Protein AF-A0A9J5WKZ4-F1 (afdb_monomer)

Mean predicted aligned error: 18.46 Å

Organism: Solanum commersonii (NCBI:txid4109)

Solvent-accessible surface area (backbone atoms only — not comparable to full-atom values): 8424 Å² total; per-residue (Å²): 132,88,80,77,73,78,64,74,86,72,83,77,50,73,68,57,48,50,52,49,53,52,49,47,71,75,38,77,89,52,96,54,50,68,60,52,41,39,68,75,37,74,91,53,53,66,65,58,53,51,51,55,49,50,50,54,52,50,53,50,51,38,58,74,68,64,65,62,78,79,70,85,68,79,76,78,77,79,73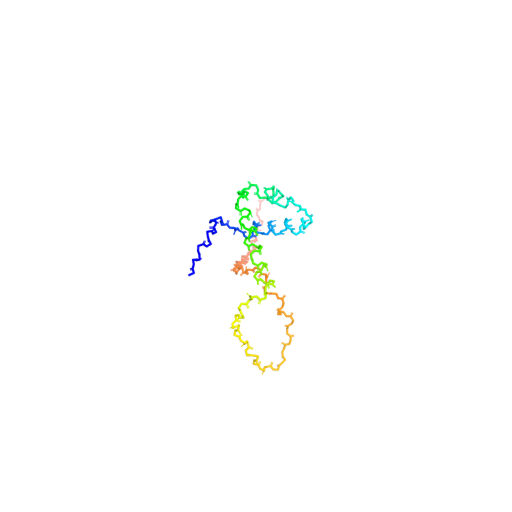,90,67,86,84,80,93,68,92,70,86,85,67,94,85,68,76,88,80,78,83,72,78,76,80,82,77,80,82,80,79,82,78,81,79,81,81,78,87,78,88,134

Foldseek 3Di:
DDPPPPLVPPDDDPVLVVLLVVLCVVQVPDPCSLVSSCVSCVVDDSVNSVSVVVVVVVVVCCVVVVPPPPDPPPPPPPPPDPDDDDVPPPDPPDDDDDPPPDPDDDDDDDDDDDDDDDDD

Secondary structure (DSSP, 8-state):
----------PPPHHHHHHHHHHHHH-TT-TTHHHHHHHH-TTS-HHHHHHHHHHHHHHHHHHHTT--------------------TT-S---S--------------------------

Structure (mmCIF, N/CA/C/O backbone):
data_AF-A0A9J5WKZ4-F1
#
_entry.id   AF-A0A9J5WKZ4-F1
#
loop_
_atom_site.group_PDB
_atom_site.id
_atom_site.type_symbol
_atom_site.label_atom_id
_atom_site.label_alt_id
_atom_site.label_comp_id
_atom_site.label_asym_id
_atom_site.label_entity_id
_atom_site.label_seq_id
_atom_site.pdbx_PDB_ins_code
_atom_site.Cartn_x
_atom_site.Cartn_y
_atom_site.Cartn_z
_atom_site.occupancy
_atom_site.B_iso_or_equiv
_atom_site.auth_seq_id
_atom_site.auth_comp_id
_atom_site.auth_asym_id
_atom_site.auth_atom_id
_atom_site.pdbx_PDB_model_num
ATOM 1 N N . MET A 1 1 ? -27.871 -8.828 1.665 1.00 37.53 1 MET A N 1
ATOM 2 C CA . MET A 1 1 ? -26.613 -8.068 1.549 1.00 37.53 1 MET A CA 1
ATOM 3 C C . MET A 1 1 ? -25.714 -8.859 0.617 1.00 37.53 1 MET A C 1
ATOM 5 O O . MET A 1 1 ? -25.395 -9.985 0.966 1.00 37.53 1 MET A O 1
ATOM 9 N N . ASN A 1 2 ? -25.416 -8.344 -0.578 1.00 36.03 2 ASN A N 1
ATOM 10 C CA . ASN A 1 2 ? -24.484 -8.998 -1.501 1.00 36.03 2 ASN A CA 1
ATOM 11 C C . ASN A 1 2 ? -23.067 -8.653 -1.047 1.00 36.03 2 ASN A C 1
ATOM 13 O O . ASN A 1 2 ? -22.668 -7.496 -1.121 1.00 36.03 2 ASN A O 1
ATOM 17 N N . THR A 1 3 ? -22.340 -9.641 -0.533 1.00 46.22 3 THR A N 1
ATOM 18 C CA . THR A 1 3 ? -20.910 -9.536 -0.206 1.00 46.22 3 THR A CA 1
ATOM 19 C C . THR A 1 3 ? -20.049 -9.959 -1.390 1.00 46.22 3 THR A C 1
ATOM 21 O O . THR A 1 3 ? -18.960 -10.493 -1.202 1.00 46.22 3 THR A O 1
ATOM 24 N N . ASP A 1 4 ? -20.520 -9.720 -2.613 1.00 45.94 4 ASP A N 1
ATOM 25 C CA . ASP A 1 4 ? -19.723 -9.891 -3.823 1.00 45.94 4 ASP A CA 1
ATOM 26 C C . ASP A 1 4 ? -18.793 -8.678 -3.968 1.00 45.94 4 ASP A C 1
ATOM 28 O O . ASP A 1 4 ? -18.844 -7.932 -4.943 1.00 45.94 4 ASP A O 1
ATOM 32 N N . ARG A 1 5 ? -17.934 -8.449 -2.963 1.00 58.81 5 ARG A N 1
ATOM 33 C CA . ARG A 1 5 ? -16.659 -7.790 -3.231 1.00 58.81 5 ARG A CA 1
ATOM 34 C C . ARG A 1 5 ? -15.888 -8.814 -4.050 1.00 58.81 5 ARG A C 1
ATOM 36 O O . ARG A 1 5 ? -15.254 -9.703 -3.491 1.00 58.81 5 ARG A O 1
ATOM 43 N N . THR A 1 6 ? -16.002 -8.742 -5.371 1.00 52.00 6 THR A N 1
ATOM 44 C CA . THR A 1 6 ? -15.023 -9.338 -6.279 1.00 52.00 6 THR A CA 1
ATOM 45 C C . THR A 1 6 ? -13.694 -8.653 -5.989 1.00 52.00 6 THR A C 1
ATOM 47 O O . THR A 1 6 ? -13.314 -7.699 -6.656 1.00 52.00 6 THR A O 1
ATOM 50 N N . CYS A 1 7 ? -13.008 -9.102 -4.937 1.00 52.66 7 CYS A N 1
ATOM 51 C CA . CYS A 1 7 ? -11.571 -8.997 -4.895 1.00 52.66 7 CYS A CA 1
ATOM 52 C C . CYS A 1 7 ? -11.103 -9.805 -6.099 1.00 52.66 7 CYS A C 1
ATOM 54 O O . CYS A 1 7 ? -11.353 -11.010 -6.206 1.00 52.66 7 CYS A O 1
ATOM 56 N N . ASN A 1 8 ? -10.501 -9.131 -7.071 1.00 58.84 8 ASN A N 1
ATOM 57 C CA . ASN A 1 8 ? -9.702 -9.845 -8.043 1.00 58.84 8 ASN A CA 1
ATOM 58 C C . ASN A 1 8 ? -8.740 -10.708 -7.222 1.00 58.84 8 ASN A C 1
ATOM 60 O O . ASN A 1 8 ? -8.067 -10.200 -6.328 1.00 58.84 8 ASN A O 1
ATOM 64 N N . ASN A 1 9 ? -8.790 -12.031 -7.420 1.00 62.75 9 ASN A N 1
ATOM 65 C CA . ASN A 1 9 ? -8.121 -13.043 -6.588 1.00 62.75 9 ASN A CA 1
ATOM 66 C C . ASN A 1 9 ? -6.581 -12.992 -6.712 1.00 62.75 9 ASN A C 1
ATOM 68 O O . ASN A 1 9 ? -5.906 -14.020 -6.641 1.00 62.75 9 ASN A O 1
ATOM 72 N N . SER A 1 10 ? -6.012 -11.812 -6.954 1.00 73.38 10 SER A N 1
ATOM 73 C CA . SER A 1 10 ? -4.588 -11.559 -6.886 1.00 73.38 10 SER A CA 1
ATOM 74 C C . SER A 1 10 ? -4.158 -11.760 -5.442 1.00 73.38 10 SER A C 1
ATOM 76 O O . SER A 1 10 ? -4.520 -11.011 -4.537 1.00 73.38 10 SER A O 1
ATOM 78 N N . VAL A 1 11 ? -3.420 -12.838 -5.209 1.00 85.06 11 VAL A N 1
ATOM 79 C CA . VAL A 1 11 ? -2.835 -13.118 -3.903 1.00 85.06 11 VAL A CA 1
ATOM 80 C C . VAL A 1 11 ? -1.718 -12.103 -3.674 1.00 85.06 11 VAL A C 1
ATOM 82 O O . VAL A 1 11 ? -0.769 -12.047 -4.459 1.00 85.06 11 VAL A O 1
ATOM 85 N N . TRP A 1 12 ? -1.839 -11.305 -2.616 1.00 88.69 12 TRP A N 1
ATOM 86 C CA . TRP A 1 12 ? -0.805 -10.374 -2.171 1.00 88.69 12 TRP A CA 1
ATOM 87 C C . TRP A 1 12 ? 0.054 -11.027 -1.095 1.00 88.69 12 TRP A C 1
ATOM 89 O O . TRP A 1 12 ? -0.438 -11.494 -0.065 1.00 88.69 12 TRP A O 1
ATOM 99 N N . THR A 1 13 ? 1.354 -11.096 -1.353 1.00 91.69 13 THR A N 1
ATOM 100 C CA . THR A 1 13 ? 2.340 -11.459 -0.334 1.00 91.69 13 THR A CA 1
ATOM 101 C C . THR A 1 13 ? 2.610 -10.268 0.578 1.00 91.69 13 THR A C 1
ATOM 103 O O . THR A 1 13 ? 2.401 -9.115 0.204 1.00 91.69 13 THR A O 1
ATOM 106 N N . LYS A 1 14 ? 3.117 -10.539 1.784 1.00 91.31 14 LYS A N 1
ATOM 107 C CA . LYS A 1 14 ? 3.465 -9.479 2.743 1.00 91.31 14 LYS A CA 1
ATOM 108 C C . LYS A 1 14 ? 4.559 -8.563 2.201 1.00 91.31 14 LYS A C 1
ATOM 110 O O . LYS A 1 14 ? 4.605 -7.383 2.520 1.00 91.31 14 LYS A O 1
ATOM 115 N N . GLU A 1 15 ? 5.463 -9.122 1.407 1.00 93.44 15 GLU A N 1
ATOM 116 C CA . GLU A 1 15 ? 6.550 -8.392 0.777 1.00 93.44 15 GLU A CA 1
ATOM 117 C C . GLU A 1 15 ? 6.030 -7.432 -0.302 1.00 93.44 15 GLU A C 1
ATOM 119 O O . GLU A 1 15 ? 6.471 -6.287 -0.344 1.00 93.44 15 GLU A O 1
ATOM 124 N N . GLU A 1 16 ? 5.077 -7.865 -1.133 1.00 93.06 16 GLU A N 1
ATOM 125 C CA . GLU A 1 16 ? 4.440 -7.012 -2.150 1.00 93.06 16 GLU A CA 1
ATOM 126 C C . GLU A 1 16 ? 3.611 -5.895 -1.521 1.00 93.06 16 GLU A C 1
ATOM 128 O O . GLU A 1 16 ? 3.731 -4.741 -1.925 1.00 93.06 16 GLU A O 1
ATOM 133 N N . ASP A 1 17 ? 2.823 -6.234 -0.503 1.00 92.69 17 ASP A N 1
ATOM 134 C CA . ASP A 1 17 ? 2.006 -5.288 0.256 1.00 92.69 17 ASP A CA 1
ATOM 135 C C . ASP A 1 17 ? 2.882 -4.195 0.881 1.00 92.69 17 ASP A C 1
ATOM 137 O O . ASP A 1 17 ? 2.663 -3.001 0.691 1.00 92.69 17 ASP A O 1
ATOM 141 N N . LYS A 1 18 ? 4.003 -4.601 1.485 1.00 92.56 18 LYS A N 1
ATOM 142 C CA . LYS A 1 18 ? 4.996 -3.672 2.023 1.00 92.56 18 LYS A CA 1
ATOM 143 C C . LYS A 1 18 ? 5.626 -2.778 0.951 1.00 92.56 18 LYS A C 1
ATOM 145 O O . LYS A 1 18 ? 5.939 -1.622 1.235 1.00 92.56 18 LYS A O 1
ATOM 150 N N . ILE A 1 19 ? 5.891 -3.285 -0.255 1.00 93.88 19 ILE A N 1
ATOM 151 C CA . ILE A 1 19 ? 6.412 -2.452 -1.353 1.00 93.88 19 ILE A CA 1
ATOM 152 C C . ILE A 1 19 ? 5.370 -1.399 -1.740 1.00 93.88 19 ILE A C 1
ATOM 154 O O . ILE A 1 19 ? 5.729 -0.234 -1.910 1.00 93.88 19 ILE A O 1
ATOM 158 N N . LEU A 1 20 ? 4.096 -1.785 -1.823 1.00 92.19 20 LEU A N 1
ATOM 159 C CA . LEU A 1 20 ? 2.997 -0.878 -2.135 1.00 92.19 20 LEU A CA 1
ATOM 160 C C . LEU A 1 20 ? 2.841 0.212 -1.062 1.00 92.19 20 LEU A C 1
ATOM 162 O O . LEU A 1 20 ? 2.893 1.394 -1.397 1.00 92.19 20 LEU A O 1
ATOM 166 N N . GLU A 1 21 ? 2.767 -0.159 0.219 1.00 91.44 21 GLU A N 1
ATOM 167 C CA . GLU A 1 21 ? 2.676 0.788 1.342 1.00 91.44 21 GLU A CA 1
ATOM 168 C C . GLU A 1 21 ? 3.869 1.754 1.398 1.00 91.44 21 GLU A C 1
ATOM 170 O O . GLU A 1 21 ? 3.690 2.961 1.545 1.00 91.44 21 GLU A O 1
ATO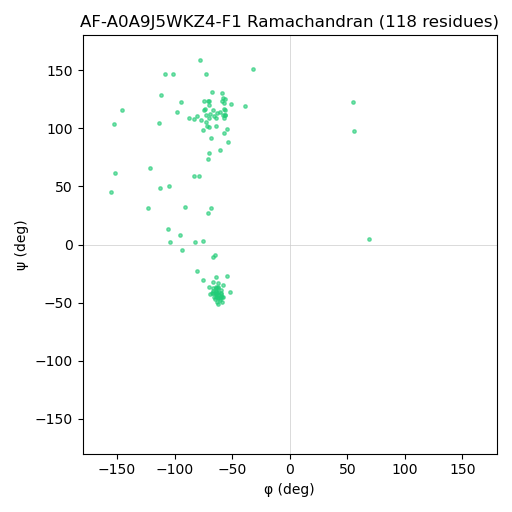M 175 N N . ASN A 1 22 ? 5.101 1.257 1.232 1.00 91.31 22 ASN A N 1
ATOM 176 C CA . ASN A 1 22 ? 6.287 2.122 1.215 1.00 91.31 22 ASN A CA 1
ATOM 177 C C . ASN A 1 22 ? 6.277 3.092 0.029 1.00 91.31 22 ASN A C 1
ATOM 179 O O . ASN A 1 22 ? 6.716 4.237 0.163 1.00 91.31 22 ASN A O 1
ATOM 183 N N . THR A 1 23 ? 5.802 2.632 -1.132 1.00 92.19 23 THR A N 1
ATOM 184 C CA . THR A 1 23 ? 5.676 3.480 -2.321 1.00 92.19 23 THR A CA 1
ATOM 185 C C . THR A 1 23 ? 4.664 4.592 -2.069 1.00 92.19 23 THR A C 1
ATOM 187 O O . THR A 1 23 ? 4.956 5.740 -2.384 1.00 92.19 23 THR A O 1
ATOM 190 N N . LEU A 1 24 ? 3.527 4.284 -1.438 1.00 89.12 24 LEU A N 1
ATOM 191 C CA . LEU A 1 24 ? 2.535 5.280 -1.022 1.00 89.12 24 LEU A CA 1
ATOM 192 C C . LEU A 1 24 ? 3.118 6.291 -0.028 1.00 89.12 24 LEU A C 1
ATOM 194 O O . LEU A 1 24 ? 2.997 7.493 -0.242 1.00 89.12 24 LEU A O 1
ATOM 198 N N . ALA A 1 25 ? 3.817 5.815 1.004 1.00 88.62 25 ALA A N 1
ATOM 199 C CA . ALA A 1 25 ? 4.405 6.665 2.042 1.00 88.62 25 ALA A CA 1
ATOM 200 C C . ALA A 1 25 ? 5.499 7.610 1.516 1.00 88.62 25 ALA A C 1
ATOM 202 O O . ALA A 1 25 ? 5.740 8.673 2.080 1.00 88.62 25 ALA A O 1
ATOM 203 N N . THR A 1 26 ? 6.193 7.228 0.443 1.00 87.12 26 THR A N 1
ATOM 204 C CA . THR A 1 26 ? 7.238 8.071 -0.162 1.00 87.12 26 THR A CA 1
ATOM 205 C C . THR A 1 26 ? 6.644 9.148 -1.075 1.00 87.12 26 THR A C 1
ATOM 207 O O . THR A 1 26 ? 7.272 10.180 -1.302 1.00 87.12 26 THR A O 1
ATOM 210 N N . ASN A 1 27 ? 5.431 8.920 -1.580 1.00 81.56 27 ASN A N 1
ATOM 211 C CA . ASN A 1 27 ? 4.831 9.666 -2.680 1.00 81.56 27 ASN A CA 1
ATOM 212 C C . ASN A 1 27 ? 3.488 10.307 -2.297 1.00 81.56 27 ASN A C 1
ATOM 214 O O . ASN A 1 27 ? 2.608 10.455 -3.140 1.00 81.56 27 ASN A O 1
ATOM 218 N N . GLU A 1 28 ? 3.319 10.701 -1.030 1.00 70.88 28 GLU A N 1
ATOM 219 C CA . GLU A 1 28 ? 2.054 11.225 -0.479 1.00 70.88 28 GLU A CA 1
ATOM 220 C C . GLU A 1 28 ? 1.475 12.427 -1.258 1.00 70.88 28 GLU A C 1
ATOM 222 O O . GLU A 1 28 ? 0.258 12.586 -1.311 1.00 70.88 28 GLU A O 1
ATOM 227 N N . ASP A 1 29 ? 2.319 13.220 -1.929 1.00 70.44 29 ASP A N 1
ATOM 228 C CA . ASP A 1 29 ? 1.932 14.483 -2.578 1.00 70.44 29 ASP A CA 1
ATOM 229 C C . ASP A 1 29 ? 1.810 14.420 -4.116 1.00 70.44 29 ASP A C 1
ATOM 231 O O . ASP A 1 29 ? 1.569 15.449 -4.759 1.00 70.44 29 ASP A O 1
ATOM 235 N N . ASN A 1 30 ? 2.014 13.257 -4.749 1.00 70.25 30 ASN A N 1
ATOM 236 C CA . ASN A 1 30 ? 2.016 13.146 -6.211 1.00 70.25 30 ASN A CA 1
ATOM 237 C C . ASN A 1 30 ? 0.761 12.425 -6.754 1.00 70.25 30 ASN A C 1
ATOM 239 O O . ASN A 1 30 ? 0.209 11.516 -6.151 1.00 70.25 30 ASN A O 1
ATOM 243 N N . ASN A 1 31 ? 0.287 12.826 -7.939 1.00 75.38 31 ASN A N 1
ATOM 244 C CA . ASN A 1 31 ? -0.832 12.148 -8.620 1.00 75.38 31 ASN A CA 1
ATOM 245 C C . ASN A 1 31 ? -0.376 10.896 -9.400 1.00 75.38 31 ASN A C 1
ATOM 247 O O . ASN A 1 31 ? -1.177 10.267 -10.087 1.00 75.38 31 ASN A O 1
ATOM 251 N N . ASN A 1 32 ? 0.914 10.555 -9.327 1.00 80.38 32 ASN A N 1
ATOM 252 C CA . ASN A 1 32 ? 1.560 9.508 -10.121 1.00 80.38 32 ASN A CA 1
ATOM 253 C C . ASN A 1 32 ? 1.854 8.236 -9.308 1.00 80.38 32 ASN A C 1
ATOM 255 O O . ASN A 1 32 ? 2.556 7.351 -9.793 1.00 80.38 32 ASN A O 1
ATOM 259 N N . GLN A 1 33 ? 1.271 8.106 -8.112 1.00 85.50 33 GLN A N 1
ATOM 260 C CA . GLN A 1 33 ? 1.478 6.967 -7.212 1.00 85.50 33 GLN A CA 1
ATOM 261 C C . GLN A 1 33 ? 1.255 5.612 -7.903 1.00 85.50 33 GLN A C 1
ATOM 263 O O . GLN A 1 33 ? 2.022 4.677 -7.692 1.00 85.50 33 GLN A O 1
ATOM 268 N N . LEU A 1 34 ? 0.230 5.488 -8.758 1.00 87.25 34 LEU A N 1
ATOM 269 C CA . LEU A 1 34 ? -0.058 4.237 -9.477 1.00 87.25 34 LEU A CA 1
ATOM 270 C C . LEU A 1 34 ? 1.029 3.871 -10.494 1.00 87.25 34 LEU A C 1
ATOM 272 O O . LEU A 1 34 ? 1.366 2.693 -10.634 1.00 87.25 34 LEU A O 1
ATOM 276 N N . ASP A 1 35 ? 1.604 4.861 -11.179 1.00 89.19 35 ASP A N 1
ATOM 277 C CA . ASP A 1 35 ? 2.703 4.630 -12.120 1.00 89.19 35 ASP A CA 1
ATOM 278 C C . ASP A 1 35 ? 3.950 4.158 -11.363 1.00 89.19 35 ASP A C 1
ATOM 280 O O . ASP A 1 35 ? 4.627 3.216 -11.776 1.00 89.19 35 ASP A O 1
ATOM 284 N N . GLU A 1 36 ? 4.237 4.770 -10.213 1.00 90.00 36 GLU A N 1
ATOM 285 C CA . GLU A 1 36 ? 5.362 4.394 -9.355 1.00 90.00 36 GLU A CA 1
ATOM 286 C C . GLU A 1 36 ? 5.181 3.006 -8.740 1.00 90.00 36 GLU A C 1
ATOM 288 O O . GLU A 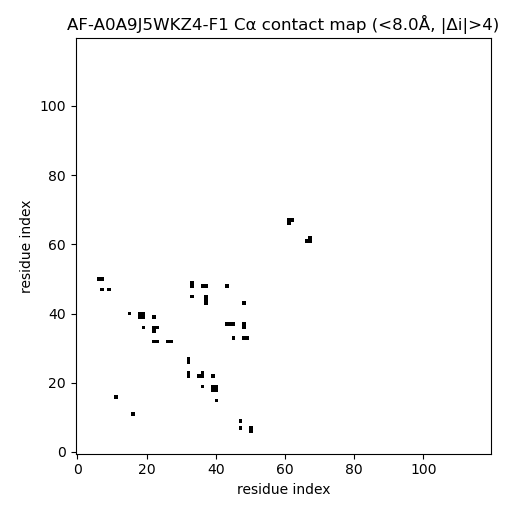1 36 ? 6.126 2.219 -8.741 1.00 90.00 36 GLU A O 1
ATOM 293 N N . MET A 1 37 ? 3.967 2.653 -8.310 1.00 90.44 37 MET A N 1
ATOM 294 C CA . MET A 1 37 ? 3.646 1.298 -7.856 1.00 90.44 37 MET A CA 1
ATOM 295 C C . MET A 1 37 ? 3.804 0.270 -8.978 1.00 90.44 37 MET A C 1
ATOM 297 O O . MET A 1 37 ? 4.369 -0.797 -8.749 1.00 90.44 37 MET A O 1
ATOM 301 N N . THR A 1 38 ? 3.370 0.593 -10.199 1.00 92.50 38 THR A N 1
ATOM 302 C CA . THR A 1 38 ? 3.536 -0.292 -11.366 1.00 92.50 38 THR A CA 1
ATOM 303 C C . THR A 1 38 ? 5.017 -0.490 -11.704 1.00 92.50 38 THR A C 1
ATOM 305 O O . THR A 1 38 ? 5.438 -1.593 -12.049 1.00 92.50 38 THR A O 1
ATOM 308 N N . ASN A 1 39 ? 5.836 0.553 -11.539 1.00 91.94 39 ASN A N 1
ATOM 309 C CA . ASN A 1 39 ? 7.289 0.463 -11.694 1.00 91.94 39 ASN A CA 1
ATOM 310 C C . ASN A 1 39 ? 7.956 -0.349 -10.571 1.00 91.94 39 ASN A C 1
ATOM 312 O O . ASN A 1 39 ? 8.922 -1.067 -10.830 1.00 91.94 39 ASN A O 1
ATOM 316 N N . ALA A 1 40 ? 7.463 -0.239 -9.334 1.00 91.62 40 ALA A N 1
ATOM 317 C CA . ALA A 1 40 ? 7.985 -0.965 -8.177 1.00 91.62 40 ALA A CA 1
ATOM 318 C C . ALA A 1 40 ? 7.577 -2.450 -8.173 1.00 91.62 40 ALA A C 1
ATOM 320 O O . ALA A 1 40 ? 8.333 -3.297 -7.694 1.00 91.62 40 ALA A O 1
ATOM 321 N N . LEU A 1 41 ? 6.409 -2.769 -8.737 1.00 92.69 41 LEU A N 1
ATOM 322 C CA . LEU A 1 41 ? 5.839 -4.113 -8.837 1.00 92.69 41 LEU A CA 1
ATOM 323 C C . LEU A 1 41 ? 5.587 -4.498 -10.306 1.00 92.69 41 LEU A C 1
ATOM 325 O O . LEU A 1 41 ? 4.443 -4.737 -10.694 1.00 92.69 41 LEU A O 1
ATOM 329 N N . PRO A 1 42 ? 6.635 -4.642 -11.139 1.00 90.88 42 PRO A N 1
ATOM 330 C CA . PRO A 1 42 ? 6.474 -4.922 -12.569 1.00 90.88 42 PRO A CA 1
ATOM 331 C C . PRO A 1 42 ? 5.864 -6.303 -12.867 1.00 90.88 42 PRO A C 1
ATOM 333 O O . PRO A 1 42 ? 5.529 -6.600 -14.012 1.00 90.88 42 PRO A O 1
ATOM 336 N N . TRP A 1 43 ? 5.749 -7.174 -11.860 1.00 91.88 43 TRP A N 1
ATOM 337 C CA . TRP A 1 43 ? 5.106 -8.488 -11.962 1.00 91.88 43 TRP A CA 1
ATOM 338 C C . TRP A 1 43 ? 3.625 -8.482 -11.558 1.00 91.88 43 TRP A C 1
ATOM 340 O O . TRP A 1 43 ? 2.965 -9.515 -11.682 1.00 91.88 43 TRP A O 1
ATOM 350 N N . LYS A 1 44 ? 3.096 -7.352 -11.075 1.00 92.62 44 LYS A N 1
ATOM 351 C CA . LYS A 1 44 ? 1.670 -7.162 -10.791 1.00 92.62 44 LYS A CA 1
ATOM 352 C C . LYS A 1 44 ? 1.018 -6.361 -11.915 1.00 92.62 44 LYS A C 1
ATOM 354 O O . LYS A 1 44 ? 1.644 -5.506 -12.535 1.00 92.62 44 LYS A O 1
ATOM 359 N N . SER A 1 45 ? -0.248 -6.661 -12.193 1.00 91.06 45 SER A N 1
ATOM 360 C CA . SER A 1 45 ? -1.033 -5.886 -13.157 1.00 91.06 45 SER A CA 1
ATOM 361 C C . SER A 1 45 ? -1.396 -4.524 -12.567 1.00 91.06 45 SER A C 1
ATOM 363 O O . SER A 1 45 ? -1.664 -4.422 -11.371 1.00 91.06 45 SER A O 1
ATOM 365 N N . ALA A 1 46 ? -1.479 -3.493 -13.409 1.00 90.56 46 ALA A N 1
ATOM 366 C CA . ALA A 1 46 ? -1.957 -2.176 -12.992 1.00 90.56 46 ALA A CA 1
ATOM 367 C C . ALA A 1 46 ? -3.383 -2.238 -12.409 1.00 90.56 46 ALA A C 1
ATOM 369 O O . ALA A 1 46 ? -3.684 -1.524 -11.455 1.00 90.56 46 ALA A O 1
ATOM 370 N N . ASP A 1 47 ? -4.234 -3.126 -12.937 1.00 90.50 47 ASP A N 1
ATOM 371 C CA . ASP A 1 47 ? -5.585 -3.347 -12.408 1.00 90.50 47 ASP A CA 1
ATOM 372 C C . ASP A 1 47 ? -5.538 -3.934 -10.987 1.00 90.50 47 ASP A C 1
ATOM 374 O O . ASP A 1 47 ? -6.155 -3.383 -10.082 1.00 90.50 47 ASP A O 1
ATOM 378 N N . ASP A 1 48 ? -4.712 -4.964 -10.756 1.00 91.00 48 ASP A N 1
ATOM 379 C CA . ASP A 1 48 ? -4.528 -5.571 -9.426 1.00 91.00 48 ASP A CA 1
ATOM 380 C C . ASP A 1 48 ? -4.014 -4.552 -8.398 1.00 91.00 48 ASP A C 1
ATOM 382 O O . ASP A 1 48 ? -4.464 -4.532 -7.252 1.00 91.00 48 ASP A O 1
ATOM 386 N N . ILE A 1 49 ? -3.062 -3.706 -8.805 1.00 91.00 49 ILE A N 1
ATOM 387 C CA . ILE A 1 49 ? -2.508 -2.635 -7.968 1.00 91.00 49 ILE A CA 1
ATOM 388 C C . ILE A 1 49 ? -3.607 -1.632 -7.610 1.00 91.00 49 ILE A C 1
ATOM 390 O O . ILE A 1 49 ? -3.754 -1.255 -6.447 1.00 91.00 49 ILE A O 1
ATOM 394 N N . LYS A 1 50 ? -4.403 -1.216 -8.598 1.00 90.06 50 LYS A N 1
ATOM 395 C CA . LYS A 1 50 ? -5.496 -0.262 -8.404 1.00 90.06 50 LYS A CA 1
ATOM 396 C C . LYS A 1 50 ? -6.585 -0.818 -7.493 1.00 90.06 50 LYS A C 1
ATOM 398 O O . LYS A 1 50 ? -7.113 -0.086 -6.659 1.00 90.06 50 LYS A O 1
ATOM 403 N N . ASP A 1 51 ? -6.922 -2.092 -7.631 1.00 91.06 51 ASP A N 1
ATOM 404 C CA . ASP A 1 51 ? -7.926 -2.724 -6.782 1.00 91.06 51 ASP A CA 1
ATOM 405 C C . ASP A 1 51 ? -7.451 -2.849 -5.340 1.00 91.06 51 ASP A C 1
ATOM 407 O O . ASP A 1 51 ? -8.208 -2.536 -4.421 1.00 91.06 51 ASP A O 1
ATOM 411 N N . HIS A 1 52 ? -6.188 -3.228 -5.134 1.00 91.19 52 HIS A N 1
ATOM 412 C CA . HIS A 1 52 ? -5.598 -3.277 -3.796 1.00 91.19 52 HIS A CA 1
ATOM 413 C C . HIS A 1 52 ? -5.553 -1.892 -3.144 1.00 91.19 52 HIS A C 1
ATOM 415 O O . HIS A 1 52 ? -5.918 -1.735 -1.981 1.00 91.19 52 HIS A O 1
ATOM 421 N N . TYR A 1 53 ? -5.219 -0.861 -3.922 1.00 89.88 53 TYR A N 1
ATOM 422 C CA . TYR A 1 53 ? -5.299 0.527 -3.474 1.00 89.88 53 TYR A CA 1
ATOM 423 C C . TYR A 1 53 ? -6.727 0.931 -3.073 1.00 89.88 53 TYR A C 1
ATOM 425 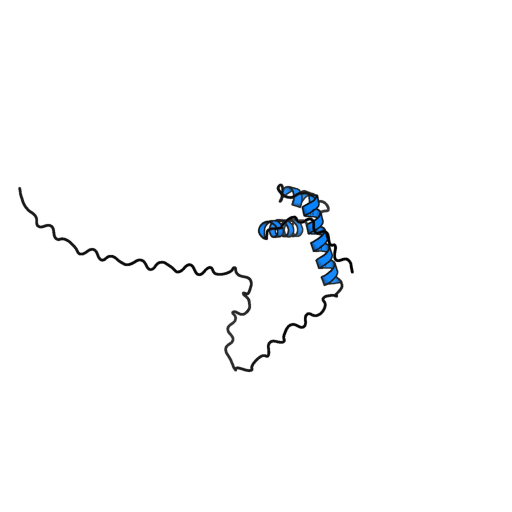O O . TYR A 1 53 ? -6.928 1.535 -2.021 1.00 89.88 53 TYR A O 1
ATOM 433 N N . ASN A 1 54 ? -7.741 0.566 -3.862 1.00 90.06 54 ASN A N 1
ATOM 434 C CA . ASN A 1 54 ? -9.136 0.872 -3.532 1.00 90.0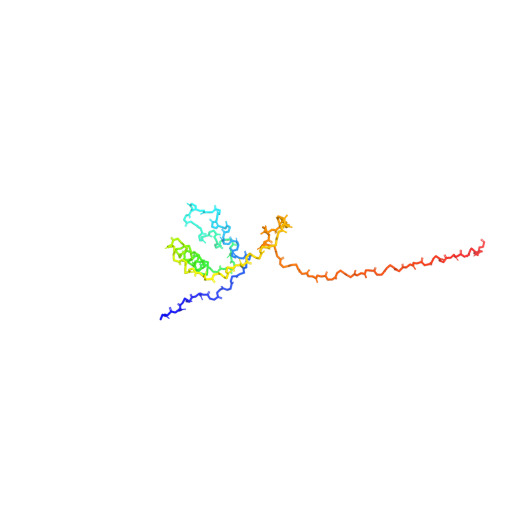6 54 ASN A CA 1
ATOM 435 C C . ASN A 1 54 ? -9.586 0.206 -2.221 1.00 90.06 54 ASN A C 1
ATOM 437 O O . ASN A 1 54 ? -10.339 0.820 -1.467 1.00 90.06 54 ASN A O 1
ATOM 441 N N . ILE A 1 55 ? -9.120 -1.017 -1.941 1.00 89.12 55 ILE A N 1
ATOM 442 C CA . ILE A 1 55 ? -9.384 -1.710 -0.669 1.00 89.12 55 ILE A CA 1
ATOM 443 C C . ILE A 1 55 ? -8.780 -0.924 0.499 1.00 89.12 55 ILE A C 1
ATOM 445 O O . ILE A 1 55 ? -9.470 -0.681 1.485 1.00 89.12 55 ILE A O 1
ATOM 449 N N . LEU A 1 56 ? -7.535 -0.457 0.367 1.00 89.19 56 LEU A N 1
ATOM 450 C CA . LEU A 1 56 ? -6.887 0.356 1.399 1.00 89.19 56 LEU A CA 1
ATOM 451 C C . LEU A 1 56 ? -7.661 1.656 1.678 1.00 89.19 56 LEU A C 1
ATOM 453 O O . LEU A 1 56 ? -7.872 2.023 2.833 1.00 89.19 56 LEU A O 1
ATOM 457 N N . ILE A 1 57 ? -8.133 2.336 0.628 1.00 88.75 57 ILE A N 1
ATOM 458 C CA . ILE A 1 57 ? -8.968 3.539 0.761 1.00 88.75 57 ILE A CA 1
ATOM 459 C C . ILE A 1 57 ? -10.306 3.220 1.437 1.00 88.75 57 ILE A C 1
ATOM 461 O O . ILE A 1 57 ? -10.776 3.991 2.273 1.00 88.75 57 ILE A O 1
ATOM 465 N N . GLU A 1 58 ? -10.934 2.093 1.099 1.00 89.00 58 GLU A N 1
ATOM 466 C CA . GLU A 1 58 ? -12.157 1.644 1.765 1.00 89.00 58 GLU A CA 1
ATOM 467 C C . GLU A 1 58 ? -11.925 1.419 3.267 1.00 89.00 58 GLU A C 1
ATOM 469 O O . GLU A 1 58 ? -12.705 1.919 4.078 1.00 89.00 58 GLU A O 1
ATOM 474 N N . ASP A 1 59 ? -10.835 0.749 3.643 1.00 86.50 59 ASP A N 1
ATOM 475 C CA . ASP A 1 59 ? -10.481 0.505 5.043 1.00 86.50 59 ASP A CA 1
ATOM 476 C C . ASP A 1 59 ? -10.231 1.812 5.813 1.00 86.50 59 ASP A C 1
ATOM 478 O O . ASP A 1 59 ? -10.751 1.982 6.921 1.00 86.50 59 ASP A O 1
ATOM 482 N N . ILE A 1 60 ? -9.514 2.772 5.215 1.00 88.50 60 ILE A N 1
ATOM 483 C CA . ILE A 1 60 ? -9.314 4.112 5.794 1.00 88.50 60 ILE A CA 1
ATOM 484 C C . ILE A 1 60 ? -10.661 4.795 6.023 1.00 88.50 60 ILE A C 1
ATOM 486 O O . ILE A 1 60 ? -10.938 5.246 7.133 1.00 88.50 60 ILE A O 1
ATOM 490 N N . ASN A 1 61 ? -11.537 4.807 5.016 1.00 87.25 61 ASN A N 1
ATOM 491 C CA . ASN A 1 61 ? -12.858 5.423 5.128 1.00 87.25 61 ASN A CA 1
ATOM 492 C C . ASN A 1 61 ? -13.696 4.784 6.246 1.00 87.25 61 ASN A C 1
ATOM 494 O O . ASN A 1 61 ? -14.405 5.482 6.974 1.00 87.25 61 ASN A O 1
ATOM 498 N N . VAL A 1 62 ? -13.615 3.461 6.417 1.00 85.38 62 VAL A N 1
ATOM 499 C CA . VAL A 1 62 ? -14.296 2.757 7.512 1.00 85.38 62 VAL A CA 1
ATOM 500 C C . VAL A 1 62 ? -13.742 3.197 8.870 1.00 85.38 62 VAL A C 1
ATOM 502 O O . VAL A 1 62 ? -14.529 3.515 9.764 1.00 85.38 62 VAL A O 1
ATOM 505 N N . ILE A 1 63 ? -12.418 3.286 9.024 1.00 83.75 63 ILE A N 1
ATOM 506 C CA . ILE A 1 63 ? -11.773 3.741 10.266 1.00 83.75 63 ILE A CA 1
ATOM 507 C C . ILE A 1 63 ? -12.139 5.203 10.573 1.00 83.75 63 ILE A C 1
ATOM 509 O O . ILE A 1 63 ? -12.573 5.507 11.686 1.00 83.75 63 ILE A O 1
ATOM 513 N N . GLU A 1 64 ? -12.015 6.099 9.592 1.00 87.94 64 GLU A N 1
ATOM 514 C CA . GLU A 1 64 ? -12.282 7.536 9.734 1.00 87.94 64 GLU A CA 1
ATOM 515 C C . GLU A 1 64 ? -13.756 7.844 9.994 1.00 87.94 64 GLU A C 1
ATOM 517 O O . GLU A 1 64 ? -14.079 8.765 10.746 1.00 87.94 64 GLU A O 1
ATOM 522 N N . SER A 1 65 ? -14.668 7.040 9.440 1.00 86.75 65 SER A N 1
ATOM 523 C CA . SER A 1 65 ? -16.102 7.174 9.710 1.00 86.75 65 SER A CA 1
ATOM 524 C C . SER A 1 65 ? -16.479 6.877 11.169 1.00 86.75 65 SER A C 1
ATOM 526 O O . SER A 1 65 ? -17.631 7.079 11.561 1.00 86.75 65 SER A O 1
ATOM 528 N N . GLY A 1 66 ? -15.542 6.370 11.982 1.00 77.94 66 GLY A N 1
ATOM 529 C CA . GLY A 1 66 ? -15.789 5.961 13.363 1.00 77.94 66 GLY A CA 1
ATOM 530 C C . GLY A 1 66 ? -16.685 4.723 13.479 1.00 77.94 66 GLY A C 1
ATOM 531 O O . GLY A 1 66 ? -17.014 4.308 14.591 1.00 77.94 66 GLY A O 1
ATOM 532 N N . TYR A 1 67 ? -17.058 4.103 12.353 1.00 71.19 67 TYR A N 1
ATOM 533 C CA . TYR A 1 67 ? -17.780 2.836 12.290 1.00 71.19 67 TYR A CA 1
ATOM 534 C C . TYR A 1 67 ? -16.812 1.655 12.409 1.00 71.19 67 TYR A C 1
ATOM 536 O O . TYR A 1 67 ? -16.763 0.765 11.564 1.00 71.19 67 TYR A O 1
ATOM 544 N N . LEU A 1 68 ? -16.075 1.595 13.516 1.00 65.31 68 LEU A N 1
ATOM 545 C CA . LEU A 1 68 ? -15.573 0.312 13.989 1.00 65.31 68 LEU A CA 1
ATOM 546 C C . LEU A 1 68 ? -16.665 -0.276 14.884 1.00 65.31 68 LEU A C 1
ATOM 548 O O . LEU A 1 68 ? -16.899 0.264 15.971 1.00 65.31 68 LEU A O 1
ATOM 552 N N . PRO A 1 69 ? -17.380 -1.344 14.470 1.00 65.88 69 PRO A N 1
ATOM 553 C CA . PRO A 1 69 ? -18.220 -2.062 15.410 1.00 65.88 69 PRO A CA 1
ATOM 554 C C . PRO A 1 69 ? -17.305 -2.485 16.551 1.00 65.88 69 PRO A C 1
ATOM 556 O O . PRO A 1 69 ? -16.342 -3.211 16.325 1.00 65.88 69 PRO A O 1
ATOM 559 N N . LEU A 1 70 ? -17.563 -1.963 17.753 1.00 62.31 70 LEU A N 1
ATOM 560 C CA . LEU A 1 70 ? -16.791 -2.292 18.942 1.00 62.31 70 LEU A CA 1
ATOM 561 C C . LEU A 1 70 ? -16.810 -3.811 19.093 1.00 62.31 70 LEU A C 1
ATOM 563 O O . LEU A 1 70 ? -17.792 -4.389 19.567 1.00 62.31 70 LEU A O 1
ATOM 567 N N . THR A 1 71 ? -15.733 -4.468 18.666 1.00 64.94 71 THR A N 1
ATOM 568 C CA . THR A 1 71 ? -15.519 -5.875 18.947 1.00 64.94 71 THR A CA 1
ATOM 569 C C . THR A 1 71 ? -15.538 -5.968 20.460 1.00 64.94 71 THR A C 1
ATOM 571 O O . THR A 1 71 ? -14.847 -5.211 21.145 1.00 64.94 71 THR A O 1
ATOM 574 N N . ASN A 1 72 ? -16.386 -6.837 21.002 1.00 63.28 72 ASN A N 1
ATOM 575 C CA . ASN A 1 72 ? -16.450 -7.065 22.436 1.00 63.28 72 ASN A CA 1
ATOM 576 C C . ASN A 1 72 ? -15.175 -7.821 22.836 1.00 63.28 72 ASN A C 1
ATOM 578 O O . ASN A 1 72 ? -15.188 -9.037 23.016 1.00 63.28 72 ASN A O 1
ATOM 582 N N . TYR A 1 73 ? -14.043 -7.110 22.853 1.00 69.81 73 TYR A N 1
ATOM 583 C CA . TYR A 1 73 ? -12.756 -7.650 23.242 1.00 69.81 73 TYR A CA 1
ATOM 584 C C . TYR A 1 73 ? -12.920 -8.155 24.673 1.00 69.81 73 TYR A C 1
ATOM 586 O O . TYR A 1 73 ? -13.359 -7.386 25.538 1.00 69.81 73 TYR A O 1
ATOM 594 N N . PRO A 1 74 ? -12.634 -9.441 24.944 1.00 69.38 74 PRO A N 1
ATOM 595 C CA . PRO A 1 74 ? -12.755 -9.966 26.288 1.00 69.38 74 PRO A CA 1
ATOM 596 C C . PRO A 1 74 ? -11.873 -9.113 27.193 1.00 69.38 74 PRO A C 1
ATOM 598 O O . PRO A 1 74 ? -10.658 -9.044 27.012 1.00 69.38 74 PRO A O 1
ATOM 601 N N . LYS A 1 75 ? -12.498 -8.420 28.150 1.00 63.00 75 LYS A N 1
ATOM 602 C CA . LYS A 1 75 ? -11.773 -7.677 29.178 1.00 63.00 75 LYS A CA 1
ATOM 603 C C . LYS A 1 75 ? -10.852 -8.677 29.865 1.00 63.00 75 LYS A C 1
ATOM 605 O O . LYS A 1 75 ? -11.344 -9.575 30.550 1.00 63.00 75 LYS A O 1
ATOM 610 N N . MET A 1 76 ? -9.538 -8.539 29.680 1.00 65.44 76 MET A N 1
ATOM 611 C CA . MET A 1 76 ? -8.574 -9.265 30.499 1.00 65.44 76 MET A CA 1
ATOM 612 C C . MET A 1 76 ? -8.874 -8.883 31.945 1.00 65.44 76 MET A C 1
ATOM 614 O O . MET A 1 76 ? -8.687 -7.735 32.351 1.00 65.44 76 MET A O 1
ATOM 618 N N . GLN A 1 77 ? -9.431 -9.825 32.705 1.00 54.16 77 GLN A N 1
ATOM 619 C CA . GLN A 1 77 ? -9.600 -9.659 34.136 1.00 54.16 77 GLN A CA 1
ATOM 620 C C . GLN A 1 77 ? -8.189 -9.561 34.706 1.00 54.16 77 GLN A C 1
ATOM 622 O O . GLN A 1 77 ? -7.481 -10.561 34.795 1.00 54.16 77 GLN A O 1
ATOM 627 N N . SER A 1 78 ? -7.769 -8.337 35.023 1.00 54.00 78 SER A N 1
ATOM 628 C CA . SER A 1 78 ? -6.588 -8.083 35.836 1.00 54.00 78 SER A CA 1
ATOM 629 C C . SER A 1 78 ? -6.799 -8.815 37.157 1.00 54.00 78 SER A C 1
ATOM 631 O O . SER A 1 78 ? -7.518 -8.349 38.044 1.00 54.00 78 SER A O 1
ATOM 633 N N . GLN A 1 79 ? -6.252 -10.025 37.259 1.00 52.03 79 GLN A N 1
ATOM 634 C CA . GLN A 1 79 ? -6.104 -10.666 38.546 1.00 52.03 79 GLN A CA 1
ATOM 635 C C . GLN A 1 79 ? -5.042 -9.857 39.276 1.00 52.03 79 GLN A C 1
ATOM 637 O O . GLN A 1 79 ? -3.885 -9.812 38.865 1.00 52.03 79 GLN A O 1
ATOM 642 N N . ASN A 1 80 ? -5.474 -9.169 40.330 1.00 51.44 80 ASN A N 1
ATOM 643 C CA .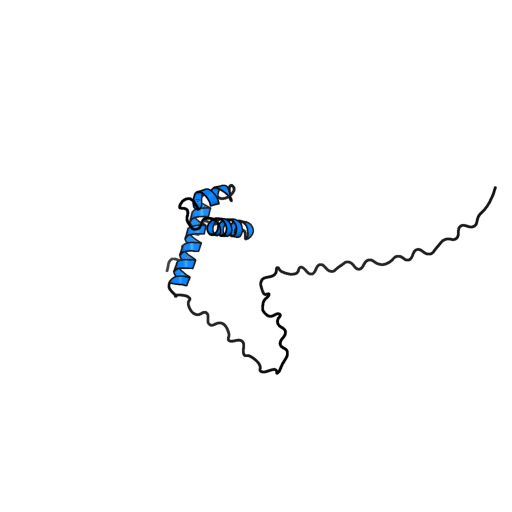 ASN A 1 80 ? -4.608 -8.521 41.301 1.00 51.44 80 ASN A CA 1
ATOM 644 C C . ASN A 1 80 ? -3.595 -9.539 41.852 1.00 51.44 80 ASN A C 1
ATOM 646 O O . ASN A 1 80 ? -3.829 -10.159 42.886 1.00 51.44 80 ASN A O 1
ATOM 650 N N . SER A 1 81 ? -2.448 -9.687 41.195 1.00 50.53 81 SER A N 1
ATOM 651 C CA . SER A 1 81 ? -1.240 -10.234 41.796 1.00 50.53 81 SER A CA 1
ATOM 652 C C . SER A 1 81 ? -0.205 -9.122 41.858 1.00 50.53 81 SER A C 1
ATOM 654 O O . SER A 1 81 ? 0.368 -8.689 40.860 1.00 50.53 81 SER A O 1
ATOM 656 N N . LYS A 1 82 ? -0.036 -8.631 43.080 1.00 45.00 82 LYS A N 1
ATOM 657 C CA . LYS A 1 82 ? 0.977 -7.689 43.536 1.00 45.00 82 LYS A CA 1
ATOM 658 C C . LYS A 1 82 ? 2.347 -7.975 42.881 1.00 45.00 82 LYS A C 1
ATOM 660 O O . LYS A 1 82 ? 2.923 -9.026 43.120 1.00 45.00 82 LYS A O 1
ATOM 665 N N . ALA A 1 83 ? 2.849 -6.988 42.136 1.00 49.78 83 ALA A N 1
ATOM 666 C CA . ALA A 1 83 ? 4.250 -6.743 41.772 1.00 49.78 83 ALA A CA 1
ATOM 667 C C . ALA A 1 83 ? 5.051 -7.865 41.068 1.00 49.78 83 ALA A C 1
ATOM 669 O O . ALA A 1 83 ? 5.724 -8.661 41.713 1.00 49.78 83 ALA A O 1
ATOM 670 N N . TYR A 1 84 ? 5.138 -7.774 39.738 1.00 45.78 84 TYR A N 1
ATOM 671 C CA . TYR A 1 84 ? 6.425 -7.740 39.027 1.00 45.78 84 TYR A CA 1
ATOM 672 C C . TYR A 1 84 ? 6.202 -6.968 37.718 1.00 45.78 84 TYR A C 1
ATOM 674 O O . TYR A 1 84 ? 5.546 -7.453 36.801 1.00 45.78 84 TYR A O 1
ATOM 682 N N . VAL A 1 85 ? 6.651 -5.712 37.671 1.00 49.81 85 VAL A N 1
ATOM 683 C CA . VAL A 1 85 ? 6.716 -4.937 36.424 1.00 49.81 85 VAL A CA 1
ATOM 684 C C . VAL A 1 85 ? 7.903 -5.477 35.642 1.00 49.81 85 VAL A C 1
ATOM 686 O O . VAL A 1 85 ? 9.044 -5.137 35.939 1.00 49.81 85 VAL A O 1
ATOM 689 N N . ASP A 1 86 ? 7.628 -6.357 34.687 1.00 48.41 86 ASP A N 1
ATOM 690 C CA . ASP A 1 86 ? 8.561 -6.647 33.608 1.00 48.41 86 ASP A CA 1
ATOM 691 C C . ASP A 1 86 ? 8.125 -5.827 32.389 1.00 48.41 86 ASP A C 1
ATOM 693 O O . ASP A 1 86 ? 7.032 -6.015 31.849 1.00 48.41 86 ASP A O 1
ATOM 697 N N . SER A 1 87 ? 8.957 -4.867 31.989 1.00 54.12 87 SER A N 1
ATOM 698 C CA . SER A 1 87 ? 8.707 -3.906 30.906 1.00 54.12 87 SER A CA 1
ATOM 699 C C . SER A 1 87 ? 8.741 -4.535 29.501 1.00 54.12 87 SER A C 1
ATOM 701 O O . SER A 1 87 ? 9.031 -3.848 28.527 1.00 54.12 87 SER A O 1
ATOM 703 N N . SER A 1 88 ? 8.441 -5.829 29.363 1.00 49.03 88 SER A N 1
ATOM 704 C CA . SER A 1 88 ? 8.519 -6.577 28.098 1.00 49.03 88 SER A CA 1
ATOM 705 C C . SER A 1 88 ? 7.180 -6.679 27.336 1.00 49.03 88 SER A C 1
ATOM 707 O O . SER A 1 88 ? 7.083 -7.367 26.327 1.00 49.03 88 SER A O 1
ATOM 709 N N . ILE A 1 89 ? 6.125 -5.974 27.774 1.00 51.69 89 ILE A N 1
ATOM 710 C CA . ILE A 1 89 ? 4.777 -6.005 27.152 1.00 51.69 89 ILE A CA 1
ATOM 711 C C . ILE A 1 89 ? 4.696 -5.214 25.820 1.00 51.69 89 ILE A C 1
ATOM 713 O O . ILE A 1 89 ? 3.636 -5.150 25.204 1.00 51.69 89 ILE A O 1
ATOM 717 N N . PHE A 1 90 ? 5.797 -4.648 25.314 1.00 45.88 90 PHE A N 1
ATOM 718 C CA . PHE A 1 90 ? 5.817 -3.922 24.035 1.00 45.88 90 PHE A CA 1
ATOM 719 C C . PHE A 1 90 ? 6.645 -4.631 22.958 1.00 45.88 90 PHE A C 1
ATOM 721 O O . PHE A 1 90 ? 7.480 -4.019 22.310 1.00 45.88 90 PHE A O 1
ATOM 728 N N . GLU A 1 91 ? 6.431 -5.931 22.748 1.00 48.03 91 GLU A N 1
ATOM 729 C CA . GLU A 1 91 ? 7.039 -6.617 21.599 1.00 48.03 91 GLU A CA 1
ATOM 730 C C . GLU A 1 91 ? 6.196 -7.815 21.119 1.00 48.03 91 GLU A C 1
ATOM 732 O O . GLU A 1 91 ? 6.632 -8.964 21.122 1.00 48.03 91 GLU A O 1
ATOM 737 N N . LEU A 1 92 ? 4.956 -7.553 20.688 1.00 45.50 92 LEU A N 1
ATOM 738 C CA . LEU A 1 92 ? 4.130 -8.524 19.949 1.00 45.50 92 LEU A CA 1
ATOM 739 C C . LEU A 1 92 ? 4.065 -8.184 18.454 1.00 45.50 92 LEU A C 1
ATOM 741 O O . LEU A 1 92 ? 2.989 -8.113 17.873 1.00 45.50 92 LEU A O 1
ATOM 745 N N . ASN A 1 93 ? 5.229 -7.965 17.835 1.00 46.00 93 ASN A N 1
ATOM 746 C CA . ASN A 1 93 ? 5.392 -8.017 16.376 1.00 46.00 93 ASN A CA 1
ATOM 747 C C . ASN A 1 93 ? 6.840 -8.335 15.964 1.00 46.00 93 ASN A C 1
ATOM 749 O O . ASN A 1 93 ? 7.408 -7.724 15.065 1.00 46.00 93 ASN A O 1
ATOM 753 N N . GLN A 1 94 ? 7.445 -9.328 16.618 1.00 41.16 94 GLN A N 1
ATOM 754 C CA . GLN A 1 94 ? 8.657 -9.973 16.115 1.00 41.16 94 GLN A CA 1
ATOM 755 C C . GLN A 1 94 ? 8.309 -11.411 15.721 1.00 41.16 94 GLN A C 1
ATOM 757 O O . GLN A 1 94 ? 7.689 -12.144 16.491 1.00 41.16 94 GLN A O 1
ATOM 762 N N . SER A 1 95 ? 8.686 -11.760 14.491 1.00 49.34 95 SER A N 1
ATOM 763 C CA . SER A 1 95 ? 8.480 -13.016 13.762 1.00 49.34 95 SER A CA 1
ATOM 764 C C . SER A 1 95 ? 8.451 -14.304 14.604 1.00 49.34 95 SER A C 1
ATOM 766 O O . SER A 1 95 ? 9.157 -14.409 15.611 1.00 49.34 95 SER A O 1
ATOM 768 N N . PRO A 1 96 ? 7.717 -15.347 14.159 1.00 47.47 96 PRO A N 1
ATOM 769 C CA . PRO A 1 96 ? 7.675 -16.625 14.862 1.00 47.47 96 PRO A CA 1
ATOM 770 C C . PRO A 1 96 ? 9.092 -17.190 15.013 1.00 47.47 96 PRO A C 1
ATOM 772 O O . PRO A 1 96 ? 9.801 -17.407 14.031 1.00 47.47 96 PRO A O 1
ATOM 775 N N . LYS A 1 97 ? 9.520 -17.424 16.259 1.00 50.56 97 LYS A N 1
ATOM 776 C CA . LYS A 1 97 ? 10.779 -18.111 16.555 1.00 50.56 97 LYS A CA 1
ATOM 777 C C . LYS A 1 97 ? 10.618 -19.586 16.210 1.00 50.56 97 LYS A C 1
ATOM 779 O O . LYS A 1 97 ? 10.011 -20.350 16.954 1.00 50.56 97 LYS A O 1
ATOM 784 N N . LEU A 1 98 ? 11.166 -19.980 15.069 1.00 42.25 98 LEU A N 1
ATOM 785 C CA . LEU A 1 98 ? 11.353 -21.377 14.710 1.00 42.25 98 LEU A CA 1
ATOM 786 C C . LEU A 1 98 ? 12.321 -21.988 15.737 1.00 42.25 98 LEU A C 1
ATOM 788 O O . LEU A 1 98 ? 13.487 -21.602 15.821 1.00 42.25 98 LEU A O 1
ATOM 792 N N . LEU A 1 99 ? 11.829 -22.923 16.550 1.00 46.28 99 LEU A N 1
ATOM 793 C CA . LEU A 1 99 ? 12.644 -23.757 17.433 1.00 46.28 99 LEU A CA 1
ATOM 794 C C . LEU A 1 99 ? 13.443 -24.748 16.577 1.00 46.28 99 LEU A C 1
ATOM 796 O O . LEU A 1 99 ? 13.091 -25.919 16.453 1.00 46.28 99 LEU A O 1
ATOM 800 N N . PHE A 1 100 ? 14.534 -24.288 15.967 1.00 44.38 100 PHE A N 1
ATOM 801 C CA . PHE A 1 100 ? 15.563 -25.204 15.492 1.00 44.38 100 PHE A CA 1
ATOM 802 C C . PHE A 1 100 ? 16.288 -25.719 16.735 1.00 44.38 100 PHE A C 1
ATOM 804 O O . PHE A 1 100 ? 17.046 -24.991 17.375 1.00 44.38 100 PHE A O 1
ATOM 811 N N . SER A 1 101 ? 16.013 -26.965 17.117 1.00 44.12 101 SER A N 1
ATOM 812 C CA . SER A 1 101 ? 16.807 -27.669 18.119 1.00 44.12 101 SER A CA 1
ATOM 813 C C . SER A 1 101 ? 18.263 -27.672 17.658 1.00 44.12 101 SER A C 1
ATOM 815 O O . SER A 1 101 ? 18.598 -28.316 16.664 1.00 44.12 101 SER A O 1
ATOM 817 N N . THR A 1 102 ? 19.132 -26.947 18.359 1.00 59.25 102 THR A N 1
ATOM 818 C CA . THR A 1 102 ? 20.572 -26.957 18.100 1.00 59.25 102 THR A CA 1
ATOM 819 C C . THR A 1 102 ? 21.076 -28.400 18.199 1.00 59.25 102 THR A C 1
ATOM 821 O O . THR A 1 102 ? 20.862 -29.035 19.237 1.00 59.25 102 THR A O 1
ATOM 824 N N . PRO A 1 103 ? 21.750 -28.961 17.180 1.00 52.41 103 PRO A N 1
ATOM 825 C CA . PRO A 1 103 ? 22.368 -30.268 17.321 1.00 52.41 103 PRO A CA 1
ATOM 826 C C . PRO A 1 103 ? 23.508 -30.142 18.329 1.00 52.41 103 PRO A C 1
ATOM 828 O O . PRO A 1 103 ? 24.483 -29.421 18.104 1.00 52.41 103 PRO A O 1
ATOM 831 N N . HIS A 1 104 ? 23.386 -30.827 19.461 1.00 54.91 104 HIS A N 1
ATOM 832 C CA . HIS A 1 104 ? 24.483 -30.965 20.406 1.00 54.91 104 HIS A CA 1
ATOM 833 C C . HIS A 1 104 ? 25.584 -31.787 19.723 1.00 54.91 104 HIS A C 1
ATOM 835 O O . HIS A 1 104 ? 25.396 -32.965 19.425 1.00 54.91 104 HIS A O 1
ATOM 841 N N . ARG A 1 105 ? 26.716 -31.152 19.408 1.00 58.38 105 ARG A N 1
ATOM 842 C CA . ARG A 1 105 ? 27.881 -31.812 18.809 1.00 58.38 105 ARG A CA 1
ATOM 843 C C . ARG A 1 105 ? 28.566 -32.664 19.886 1.00 58.38 105 ARG A C 1
ATOM 845 O O . ARG A 1 105 ? 29.070 -32.079 20.844 1.00 58.38 105 ARG A O 1
ATOM 852 N N . PRO A 1 106 ? 28.644 -34.000 19.759 1.00 58.97 106 PRO A N 1
ATOM 853 C CA . PRO A 1 106 ? 29.434 -34.790 20.689 1.00 58.97 106 PRO A CA 1
ATOM 854 C C . PRO A 1 106 ? 30.921 -34.505 20.452 1.00 58.97 106 PRO A C 1
ATOM 856 O O . PRO A 1 106 ? 31.440 -34.636 19.341 1.00 58.97 106 PRO A O 1
ATOM 859 N N . THR A 1 107 ? 31.616 -34.081 21.503 1.00 66.25 107 THR A N 1
ATOM 860 C CA . THR A 1 107 ? 33.074 -33.972 21.536 1.00 66.25 107 THR A CA 1
ATO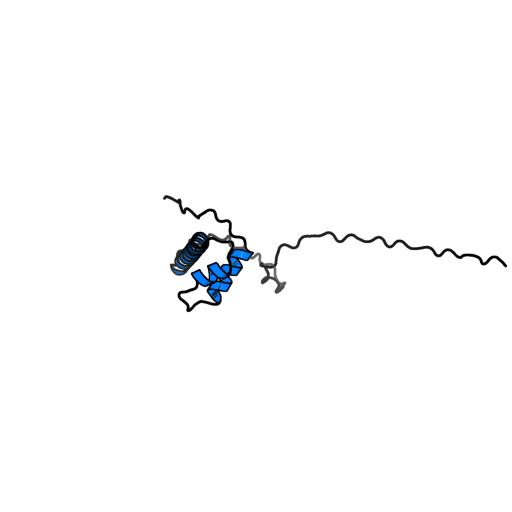M 861 C C . THR A 1 107 ? 33.674 -35.376 21.535 1.00 66.25 107 THR A C 1
ATOM 863 O O . THR A 1 107 ? 33.728 -36.049 22.560 1.00 66.25 107 THR A O 1
ATOM 866 N N . MET A 1 108 ? 34.139 -35.829 20.370 1.00 65.44 108 MET A N 1
ATOM 867 C CA . MET A 1 108 ? 34.996 -37.010 20.269 1.00 65.44 108 MET A CA 1
ATOM 868 C C . MET A 1 108 ? 36.370 -36.665 20.853 1.00 65.44 108 MET A C 1
ATOM 870 O O . MET A 1 108 ? 37.126 -35.888 20.269 1.00 65.44 108 MET A O 1
ATOM 874 N N . GLN A 1 109 ? 36.680 -37.221 22.023 1.00 63.16 109 GLN A N 1
ATOM 875 C CA . GLN A 1 109 ? 38.011 -37.142 22.618 1.00 63.16 109 GLN A CA 1
ATOM 876 C C . GLN A 1 109 ? 38.964 -38.046 21.831 1.00 63.16 109 GLN A C 1
ATOM 878 O O . GLN A 1 109 ? 38.854 -39.271 21.872 1.00 63.16 109 GLN A O 1
ATOM 883 N N . PHE A 1 110 ? 39.917 -37.452 21.113 1.00 63.84 110 PHE A N 1
ATOM 884 C CA . PHE A 1 110 ? 41.004 -38.205 20.497 1.00 63.84 110 PHE A CA 1
ATOM 885 C C . PHE A 1 110 ? 42.027 -38.577 21.571 1.00 63.84 110 PHE A C 1
ATOM 887 O O . PHE A 1 110 ? 42.781 -37.735 22.061 1.00 63.84 110 PHE A O 1
ATOM 894 N N . HIS A 1 111 ? 42.066 -39.857 21.939 1.00 60.06 111 HIS A N 1
ATOM 895 C CA . HIS A 1 111 ? 43.145 -40.386 22.760 1.00 60.06 111 HIS A CA 1
ATOM 896 C C . HIS A 1 111 ? 44.438 -40.442 21.939 1.00 60.06 111 HIS A C 1
ATOM 898 O O . HIS A 1 111 ? 44.514 -41.038 20.866 1.00 60.06 111 HIS A O 1
ATOM 904 N N . ARG A 1 112 ? 45.461 -39.781 22.479 1.00 57.31 112 ARG A N 1
ATOM 905 C CA . ARG A 1 112 ? 46.825 -39.675 21.958 1.00 57.31 112 ARG A CA 1
ATOM 906 C C . ARG A 1 112 ? 47.462 -41.058 21.783 1.00 57.31 112 ARG A C 1
ATOM 908 O O . ARG A 1 112 ? 47.820 -41.695 22.772 1.00 57.31 112 ARG A O 1
ATOM 915 N N . ALA A 1 113 ? 47.695 -41.478 20.541 1.00 60.56 113 ALA A N 1
ATOM 916 C CA . ALA A 1 113 ? 48.625 -42.565 20.251 1.00 60.56 113 ALA A CA 1
ATOM 917 C C . ALA A 1 113 ? 50.065 -42.053 20.424 1.00 60.56 113 ALA A C 1
ATOM 919 O O . ALA A 1 113 ? 50.464 -41.054 19.824 1.00 60.56 113 ALA A O 1
ATOM 920 N N . LYS A 1 114 ? 50.849 -42.713 21.281 1.00 62.91 114 LYS A N 1
ATOM 921 C CA . LYS A 1 114 ? 52.306 -42.561 21.304 1.00 62.91 114 LYS A CA 1
ATOM 922 C C . LYS A 1 114 ? 52.872 -43.491 20.233 1.00 62.91 114 LYS A C 1
ATOM 924 O O . LYS A 1 114 ? 52.872 -44.700 20.436 1.00 62.91 114 LYS A O 1
ATOM 929 N N . THR A 1 115 ? 53.360 -42.948 19.124 1.00 61.59 115 THR A N 1
ATOM 930 C CA . THR A 1 115 ? 54.220 -43.717 18.217 1.00 61.59 115 THR 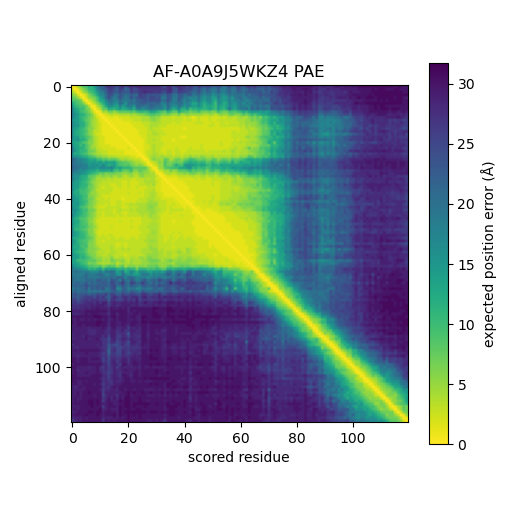A CA 1
ATOM 931 C C . THR A 1 115 ? 55.590 -43.838 18.873 1.00 61.59 115 THR A C 1
ATOM 933 O O . THR A 1 115 ? 56.248 -42.835 19.146 1.00 61.59 115 THR A O 1
ATOM 936 N N . GLN A 1 116 ? 55.980 -45.070 19.198 1.00 62.69 116 GLN A N 1
ATOM 937 C CA . GLN A 1 116 ? 57.357 -45.403 19.537 1.00 62.69 116 GLN A CA 1
ATOM 938 C C . GLN A 1 116 ? 58.218 -45.248 18.285 1.00 62.69 116 GLN A C 1
ATOM 940 O O . GLN A 1 116 ? 57.877 -45.741 17.212 1.00 62.69 116 GLN A O 1
ATOM 945 N N . ASN A 1 117 ? 59.333 -44.550 18.459 1.00 57.25 117 ASN A N 1
ATOM 946 C CA . ASN A 1 117 ? 60.414 -44.462 17.494 1.00 57.25 117 ASN A CA 1
ATOM 947 C C . ASN A 1 117 ? 60.949 -45.873 17.222 1.00 57.25 117 ASN A C 1
ATOM 949 O O . ASN A 1 117 ? 61.269 -46.581 18.179 1.00 57.25 117 ASN A O 1
ATOM 953 N N . ASN A 1 118 ? 61.091 -46.259 15.953 1.00 59.12 118 ASN A N 1
ATOM 954 C CA . ASN A 1 118 ? 61.934 -47.392 15.592 1.00 59.12 118 ASN A CA 1
ATOM 955 C C . ASN A 1 118 ? 62.625 -47.166 14.234 1.00 59.12 118 ASN A C 1
ATOM 957 O O . ASN A 1 118 ? 61.954 -47.067 13.212 1.00 59.12 118 A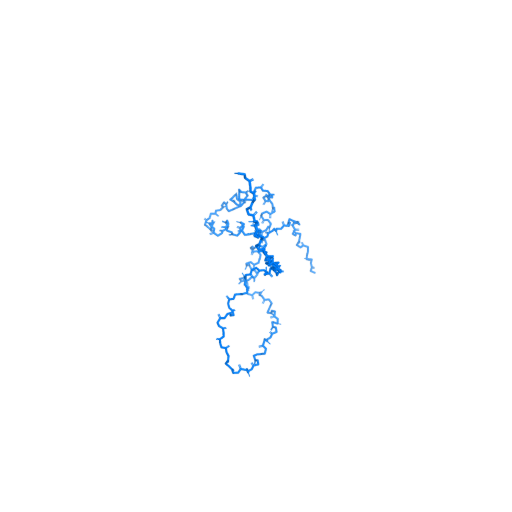SN A O 1
ATOM 961 N N . SER A 1 119 ? 63.958 -47.086 14.317 1.00 51.41 119 SER A N 1
ATOM 962 C CA . SER A 1 119 ? 65.018 -47.432 13.350 1.00 51.41 119 SER A CA 1
ATOM 963 C C . SER A 1 119 ? 65.021 -46.841 11.932 1.00 51.41 119 SER A C 1
ATOM 965 O O . SER A 1 119 ? 64.155 -47.146 11.118 1.00 51.41 119 SER A O 1
ATOM 967 N N . LEU A 1 120 ? 66.110 -46.150 11.565 1.00 49.66 120 LEU A N 1
ATOM 968 C CA . LEU A 1 120 ? 67.410 -46.732 11.175 1.00 49.66 120 LEU A CA 1
ATOM 969 C C . LEU A 1 120 ? 68.548 -45.733 11.425 1.00 49.66 120 LEU A C 1
ATOM 971 O O . LEU A 1 120 ? 68.297 -44.519 11.262 1.00 49.66 120 LEU A O 1
#

Radius of gyration: 29.03 Å; Cα contacts (8 Å, |Δi|>4): 31; chains: 1; bounding box: 94×62×57 Å

Sequence (120 aa):
MNTDRTCNNSVWTKEEDKILENTLATNEDNNNQLDEMTNALPWKSADDIKDHYNILIEDINVIESGYLPLTNYPKMQSQNSKAYVDSSIFELNQSPKLLFSTPHRPTMQFHRAKTQNNSL

pLDDT: mean 70.44, std 18.12, range [36.03, 93.88]

InterPro domains:
  IPR001005 SANT/Myb domain [cd00167] (12-54)
  IPR009057 Homedomain-like superfamily [SSF46689] (5-64)
  IPR044636 Transcription factor RADIALIS-like [PTHR43952] (8-83)